Protein AF-A0A819Y8T9-F1 (afdb_monomer_lite)

Secondary structure (DSSP, 8-state):
-HHHHHHHHT-------HHHHHTT---HHHHTTSS-EE---SSSS-HHHHHHHHTT--EEEE-HHHHHHHHHHH-SSGGGSHHHHTT---SS-SS--SS-TTS--TT-SS-HHHHHHHHTTSHHHHSTT-EEESSHHHHHHHHHHS-HHHHHHHHHHHHHHHHHHHHHHHHHHHHHTT--

pLDDT: mean 94.77, std 4.44, range [74.69, 98.69]

Sequence (180 aa):
MLNDSFKRLKISIPIGHLRDVYKGHYEYFQLAQHPGIIHIPYQVSVMSLFEQYRMNIPLFFPSLDLLTEWHYTYRVVNERTWDGISGNIKNASRISGVLGPDIPDPNNEFDRDAIRYWLKFSDFYQWPHIIYFNSTDELVIKLKTTNLAQVSSNMKIYNANFKKNLFEQWRQILQRANLL

Foldseek 3Di:
DLVVLCVVVVHDDDDDDPCVVVVNDDDPVVVLPDLAEEDQALALEDPVCVSCLLSLRAYEYADLLQNLVCCLVPVSNQHQDPCSVVPNQDQADPDDDDPDPVQDGSRGSNDSVSSSSSSCPRPLNVDPLHHYDNDSNRVSVCVVPPPSVVSSVVSNVVSVVVVVVVVVVVVVVCVVVVND

Structure (mmCIF, N/CA/C/O backbone):
data_AF-A0A819Y8T9-F1
#
_entry.id   AF-A0A819Y8T9-F1
#
loop_
_atom_site.group_PDB
_atom_site.id
_atom_site.type_symbol
_atom_site.label_atom_id
_atom_site.label_alt_id
_atom_site.label_comp_id
_atom_site.label_asym_id
_atom_site.label_entity_id
_atom_site.label_seq_id
_atom_site.pdbx_PDB_ins_code
_atom_site.Cartn_x
_atom_site.Cartn_y
_atom_site.Cartn_z
_atom_site.occupancy
_atom_site.B_iso_or_equiv
_atom_site.auth_seq_id
_atom_site.auth_comp_id
_atom_site.auth_asym_id
_atom_site.auth_atom_id
_atom_site.pdbx_PDB_model_num
ATOM 1 N N . MET A 1 1 ? 4.617 18.441 2.806 1.00 82.62 1 MET A N 1
ATOM 2 C CA . MET A 1 1 ? 3.625 17.758 1.939 1.00 82.62 1 MET A CA 1
ATOM 3 C C . MET A 1 1 ? 2.323 17.426 2.669 1.00 82.62 1 MET A C 1
ATOM 5 O O . MET A 1 1 ? 1.304 18.032 2.355 1.00 82.62 1 MET A O 1
ATOM 9 N N . LEU A 1 2 ? 2.311 16.503 3.646 1.00 89.75 2 LEU A N 1
ATOM 10 C CA . LEU A 1 2 ? 1.060 16.107 4.322 1.00 89.75 2 LEU A CA 1
ATOM 11 C C . LEU A 1 2 ? 0.436 17.253 5.144 1.00 89.75 2 LEU A C 1
ATOM 13 O O . LEU A 1 2 ? -0.742 17.552 4.977 1.00 89.75 2 LEU A O 1
ATOM 17 N N . ASN A 1 3 ? 1.234 17.965 5.948 1.00 90.75 3 ASN A N 1
ATOM 18 C CA . ASN A 1 3 ? 0.765 19.134 6.711 1.00 90.75 3 ASN A CA 1
ATOM 19 C C . ASN A 1 3 ? 0.193 20.242 5.813 1.00 90.75 3 ASN A C 1
ATOM 21 O O . ASN A 1 3 ? -0.785 20.893 6.172 1.00 90.75 3 ASN A O 1
ATOM 25 N N . ASP A 1 4 ? 0.772 20.436 4.628 1.00 94.31 4 ASP A N 1
ATOM 26 C CA . ASP A 1 4 ? 0.290 21.425 3.659 1.00 94.31 4 ASP A CA 1
ATOM 27 C C . ASP A 1 4 ? -1.065 21.014 3.076 1.00 94.31 4 ASP A C 1
ATOM 29 O O . ASP A 1 4 ? -1.922 21.863 2.856 1.00 94.31 4 ASP A O 1
ATOM 33 N N . SER A 1 5 ? -1.279 19.708 2.896 1.00 95.38 5 SER A N 1
ATOM 34 C CA . SER A 1 5 ? -2.548 19.130 2.435 1.00 95.38 5 SER A CA 1
ATOM 35 C C . SER A 1 5 ? -3.651 19.334 3.477 1.00 95.38 5 SER A C 1
ATOM 37 O O . SER A 1 5 ? -4.729 19.822 3.145 1.00 95.38 5 SER A O 1
ATOM 39 N N . PHE A 1 6 ? -3.360 19.088 4.762 1.00 95.38 6 PHE A N 1
ATOM 40 C CA . PHE A 1 6 ? -4.287 19.400 5.859 1.00 95.38 6 PHE A CA 1
ATOM 41 C C . PHE A 1 6 ? -4.683 20.879 5.894 1.00 95.38 6 PHE A C 1
ATOM 43 O O . PHE A 1 6 ? -5.871 21.198 5.963 1.00 95.38 6 PHE A O 1
ATOM 50 N N . LYS A 1 7 ? -3.701 21.786 5.791 1.00 95.00 7 LYS A N 1
ATOM 51 C CA . LYS A 1 7 ? -3.946 23.237 5.756 1.00 95.00 7 LYS A CA 1
ATOM 52 C C . LYS A 1 7 ? -4.789 23.642 4.547 1.00 95.00 7 LYS A C 1
ATOM 54 O O . LYS A 1 7 ? -5.778 24.353 4.709 1.00 95.00 7 LYS A O 1
ATOM 59 N N . ARG A 1 8 ? -4.417 23.176 3.350 1.00 96.44 8 ARG A N 1
ATOM 60 C CA . ARG A 1 8 ? -5.110 23.479 2.089 1.00 96.44 8 ARG A CA 1
ATOM 61 C C . ARG A 1 8 ? -6.563 23.007 2.114 1.00 96.44 8 ARG A C 1
ATOM 63 O O . ARG A 1 8 ? -7.451 23.766 1.741 1.00 96.44 8 ARG A O 1
ATOM 70 N N . LEU A 1 9 ? -6.802 21.786 2.589 1.00 96.75 9 LEU A N 1
ATOM 71 C CA . LEU A 1 9 ? -8.131 21.172 2.632 1.00 96.75 9 LEU A CA 1
ATOM 72 C C . LEU A 1 9 ? -8.956 21.576 3.860 1.00 96.75 9 LEU A C 1
ATOM 74 O O . LEU A 1 9 ? -10.126 21.213 3.947 1.00 96.75 9 LEU A O 1
ATOM 78 N N . LYS A 1 10 ? -8.369 22.322 4.806 1.00 96.50 10 LYS A N 1
ATOM 79 C CA . LYS A 1 10 ? -9.009 22.735 6.067 1.00 96.50 10 LYS A CA 1
ATOM 80 C C . LYS A 1 10 ? -9.564 21.545 6.863 1.00 96.50 10 LYS A C 1
ATOM 82 O O . LYS A 1 10 ? -10.601 21.644 7.515 1.00 96.50 10 LYS A O 1
ATOM 87 N N . ILE A 1 11 ? -8.862 20.415 6.807 1.00 95.69 11 ILE A N 1
ATOM 88 C CA . ILE A 1 11 ? -9.178 19.203 7.567 1.00 95.69 11 ILE A CA 1
ATOM 89 C C . ILE A 1 11 ? -8.214 19.126 8.750 1.00 95.69 11 ILE A C 1
ATOM 91 O O . ILE A 1 11 ? -7.024 19.391 8.607 1.00 95.69 11 ILE A O 1
ATOM 95 N N . SER A 1 12 ? -8.727 18.752 9.920 1.00 94.06 12 SER A N 1
ATOM 96 C CA . SER A 1 12 ? -7.919 18.485 11.109 1.00 94.06 12 SER A CA 1
ATOM 97 C C . SER A 1 12 ? -8.232 17.086 11.619 1.00 94.06 12 SER A C 1
ATOM 99 O O . SER A 1 12 ? -9.386 16.773 11.924 1.00 94.06 12 SER A O 1
ATOM 101 N N . ILE A 1 13 ? -7.210 16.234 11.644 1.00 93.06 13 ILE A N 1
ATOM 102 C CA . ILE A 1 13 ? -7.261 14.860 12.146 1.00 93.06 13 ILE A CA 1
ATOM 103 C C . ILE A 1 13 ? -5.994 14.653 12.983 1.00 93.06 13 ILE A C 1
ATOM 105 O O . ILE A 1 13 ? -4.907 14.956 12.484 1.00 93.06 13 ILE A O 1
ATOM 109 N N . PRO A 1 14 ? -6.094 14.156 14.230 1.00 92.81 14 PRO A N 1
ATOM 110 C CA . PRO A 1 14 ? -4.919 13.808 15.018 1.00 92.81 14 PRO A CA 1
ATOM 111 C C . PRO A 1 14 ? -4.126 12.702 14.320 1.00 92.81 14 PRO A C 1
ATOM 113 O O . PRO A 1 14 ? -4.644 11.611 14.089 1.00 92.81 14 PRO A O 1
ATOM 116 N N . ILE A 1 15 ? -2.872 12.988 13.984 1.00 93.62 15 ILE A N 1
ATOM 117 C CA . ILE A 1 15 ? -1.930 12.021 13.422 1.00 93.62 15 ILE A CA 1
ATOM 118 C C . ILE A 1 15 ? -0.630 12.145 14.195 1.00 93.62 15 ILE A C 1
ATOM 120 O O . ILE A 1 15 ? -0.150 13.249 14.448 1.00 93.62 15 ILE A O 1
ATOM 124 N N . GLY A 1 16 ? -0.063 11.002 14.554 1.00 92.75 16 GLY A N 1
ATOM 125 C CA . GLY A 1 16 ? 1.241 10.912 15.186 1.00 92.75 16 GLY A CA 1
ATOM 126 C C . GLY A 1 16 ? 2.068 9.832 14.516 1.00 92.75 16 GLY A C 1
ATOM 127 O O . GLY A 1 16 ? 1.539 8.816 14.063 1.00 92.75 16 GLY A O 1
ATOM 128 N N . HIS A 1 17 ? 3.376 10.049 14.455 1.00 92.44 17 HIS A N 1
ATOM 129 C CA . HIS A 1 17 ? 4.296 8.987 14.093 1.00 92.44 17 HIS A CA 1
ATOM 130 C C . HIS A 1 17 ? 4.342 7.961 15.232 1.00 92.44 17 HIS A C 1
ATOM 132 O O . HIS A 1 17 ? 4.421 8.326 16.405 1.00 92.44 17 HIS A O 1
ATOM 138 N N . LEU A 1 18 ? 4.286 6.671 14.899 1.00 91.19 18 LEU A N 1
ATOM 139 C CA . LEU A 1 18 ? 4.082 5.611 15.888 1.00 91.19 18 LEU A CA 1
ATOM 140 C C . LEU A 1 18 ? 5.145 5.614 17.001 1.00 91.19 18 LEU A C 1
ATOM 142 O O . LEU A 1 18 ? 4.819 5.434 18.174 1.00 91.19 18 LEU A O 1
ATOM 146 N N . ARG A 1 19 ? 6.411 5.874 16.645 1.00 89.19 19 ARG A N 1
ATOM 147 C CA . ARG A 1 19 ? 7.516 5.947 17.618 1.00 89.19 19 ARG A CA 1
ATOM 148 C C . ARG A 1 19 ? 7.387 7.130 18.577 1.00 89.19 19 ARG A C 1
ATOM 150 O O . ARG A 1 19 ? 7.855 7.025 19.705 1.00 89.19 19 ARG A O 1
ATOM 157 N N . ASP A 1 20 ? 6.730 8.205 18.156 1.00 92.56 20 ASP A N 1
ATOM 158 C CA . ASP A 1 20 ? 6.587 9.430 18.945 1.00 92.56 20 ASP A CA 1
ATOM 159 C C . ASP A 1 20 ? 5.415 9.290 19.922 1.00 92.56 20 ASP A C 1
ATOM 161 O O . ASP A 1 20 ? 5.521 9.678 21.084 1.00 92.56 20 ASP A O 1
ATOM 165 N N . VAL A 1 21 ? 4.323 8.659 19.470 1.00 92.88 21 VAL A N 1
ATOM 166 C CA . VAL A 1 21 ? 3.138 8.363 20.294 1.00 92.88 21 VAL A CA 1
ATOM 167 C C . VAL A 1 21 ? 3.492 7.435 21.459 1.00 92.88 21 VAL A C 1
ATOM 169 O O . VAL A 1 21 ? 3.031 7.650 22.577 1.00 92.88 21 VAL A O 1
ATOM 172 N N . TYR A 1 22 ? 4.334 6.429 21.210 1.00 93.38 22 TYR A N 1
ATOM 173 C CA . TYR A 1 22 ? 4.631 5.364 22.173 1.00 93.38 22 TYR A CA 1
ATOM 174 C C . TYR A 1 22 ? 6.058 5.381 22.739 1.00 93.38 22 TYR A C 1
ATOM 176 O O . TYR A 1 22 ? 6.435 4.490 23.494 1.00 93.38 22 TYR A O 1
ATOM 184 N N . LYS A 1 23 ? 6.875 6.385 22.393 1.00 89.19 23 LYS A N 1
ATOM 185 C CA . LYS A 1 23 ? 8.261 6.553 22.880 1.00 89.19 23 LYS A CA 1
ATOM 186 C C 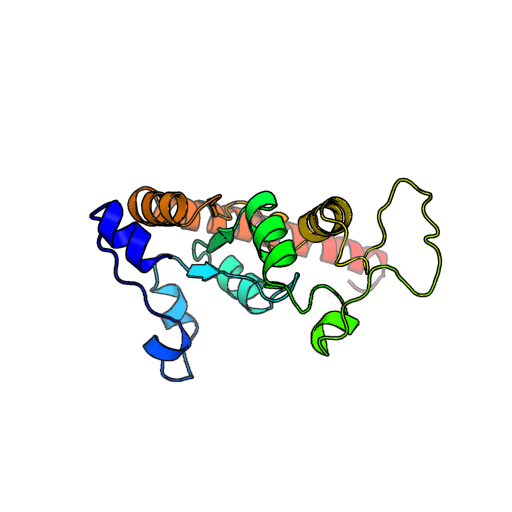. LYS A 1 23 ? 9.122 5.279 22.784 1.00 89.19 23 LYS A C 1
ATOM 188 O O . LYS A 1 23 ? 9.947 5.012 23.651 1.00 89.19 23 LYS A O 1
ATOM 193 N N . GLY A 1 24 ? 8.928 4.499 21.720 1.00 81.50 24 GLY A N 1
ATOM 194 C CA . GLY A 1 24 ? 9.731 3.314 21.396 1.00 81.50 24 GLY A CA 1
ATOM 195 C C . GLY A 1 24 ? 9.067 1.956 21.644 1.00 81.50 24 GLY A C 1
ATOM 196 O O . GLY A 1 24 ? 9.415 1.015 20.936 1.00 81.50 24 GLY A O 1
ATOM 197 N N . HIS A 1 25 ? 8.086 1.843 22.548 1.00 86.00 25 HIS A N 1
ATOM 198 C CA . HIS A 1 25 ? 7.447 0.557 22.866 1.00 86.00 25 HIS A CA 1
ATOM 199 C C . HIS A 1 25 ? 5.931 0.679 22.993 1.00 86.00 25 HIS A C 1
ATOM 201 O O . HIS A 1 25 ? 5.430 1.574 23.666 1.00 86.00 25 HIS A O 1
ATOM 207 N N . TYR A 1 26 ? 5.208 -0.250 22.372 1.00 91.25 26 TYR A N 1
ATOM 208 C CA . TYR A 1 26 ? 3.756 -0.355 22.455 1.00 91.25 26 TYR A CA 1
ATOM 209 C C . TYR A 1 26 ? 3.332 -1.816 22.579 1.00 91.25 26 TYR A C 1
ATOM 211 O O . TYR A 1 26 ? 4.026 -2.722 22.121 1.00 91.25 26 TYR A O 1
ATOM 219 N N . GLU A 1 27 ? 2.143 -2.016 23.126 1.00 92.69 27 GLU A N 1
ATOM 220 C CA . GLU A 1 27 ? 1.429 -3.286 23.133 1.00 92.69 27 GLU A CA 1
ATOM 221 C C . GLU A 1 27 ? 0.446 -3.361 21.957 1.00 92.69 27 GLU A C 1
ATOM 223 O O . GLU A 1 27 ? -0.112 -2.349 21.520 1.00 92.69 27 GLU A O 1
ATOM 228 N N . TYR A 1 28 ? 0.153 -4.568 21.469 1.00 92.81 28 TYR A N 1
ATOM 229 C CA . TYR A 1 28 ? -0.765 -4.752 20.335 1.00 92.81 28 TYR A CA 1
ATOM 230 C C . TYR A 1 28 ? -2.170 -4.191 20.588 1.00 92.81 28 TYR A C 1
ATOM 232 O O . TYR A 1 28 ? -2.790 -3.644 19.676 1.00 92.81 28 TYR A O 1
ATOM 240 N N . PHE A 1 29 ? -2.673 -4.263 21.826 1.00 93.50 29 PHE A N 1
ATOM 241 C CA . PHE A 1 29 ? -3.983 -3.692 22.151 1.00 93.50 29 PHE A CA 1
ATOM 242 C C . PHE A 1 29 ? -3.997 -2.165 21.992 1.00 93.50 29 PHE A C 1
ATOM 244 O O . PHE A 1 29 ? -5.035 -1.606 21.651 1.00 93.50 29 PHE A O 1
ATOM 251 N N . GLN A 1 30 ? -2.861 -1.492 22.209 1.00 94.06 30 GLN A N 1
ATOM 252 C CA . GLN A 1 30 ? -2.747 -0.046 22.029 1.00 94.06 30 GLN A CA 1
ATOM 253 C C . GLN A 1 30 ? -2.776 0.311 20.543 1.00 94.06 30 GLN A C 1
ATOM 255 O O . GLN A 1 30 ? -3.449 1.266 20.165 1.00 94.06 30 GLN A O 1
ATOM 260 N N . LEU A 1 31 ? -2.121 -0.485 19.686 1.00 93.38 31 LEU A N 1
ATOM 261 C CA . LEU A 1 31 ? -2.250 -0.326 18.234 1.00 93.38 31 LEU A CA 1
ATOM 262 C C . LEU A 1 31 ? -3.696 -0.495 17.771 1.00 93.38 31 LEU A C 1
ATOM 264 O O . LEU A 1 31 ? -4.184 0.311 16.984 1.00 93.38 31 LEU A O 1
ATOM 268 N N . ALA A 1 32 ? -4.387 -1.515 18.282 1.00 93.81 32 ALA A N 1
ATOM 269 C CA . ALA A 1 32 ? -5.765 -1.823 17.908 1.00 93.81 32 ALA A CA 1
ATOM 270 C C . ALA A 1 32 ? -6.786 -0.748 18.336 1.00 93.81 32 ALA A C 1
ATOM 272 O O . ALA A 1 32 ? -7.925 -0.776 17.873 1.00 93.81 32 ALA A O 1
ATOM 273 N N . GLN A 1 33 ? -6.400 0.202 19.197 1.00 93.81 33 GLN A N 1
ATOM 274 C CA . GLN A 1 33 ? -7.231 1.357 19.557 1.00 93.81 33 GLN A CA 1
ATOM 275 C C . GLN A 1 33 ? -7.204 2.471 18.500 1.00 93.81 33 GLN A C 1
ATOM 277 O O . GLN A 1 33 ? -8.064 3.353 18.533 1.00 93.81 33 GLN A O 1
ATOM 282 N N . HIS A 1 34 ? -6.250 2.452 17.562 1.00 95.38 34 HIS A N 1
ATOM 283 C CA . HIS A 1 34 ? -6.195 3.442 16.487 1.00 95.38 34 HIS A CA 1
ATOM 284 C C . HIS A 1 34 ? -7.148 3.080 15.344 1.00 95.38 34 HIS A C 1
ATOM 286 O O . HIS A 1 34 ? -7.210 1.923 14.930 1.00 95.38 34 HIS A O 1
ATOM 292 N N . PRO A 1 35 ? -7.859 4.067 14.767 1.00 95.94 35 PRO A N 1
ATOM 293 C CA . PRO A 1 35 ? -8.842 3.817 13.713 1.00 95.94 35 PRO A CA 1
ATOM 294 C C . PRO A 1 35 ? -8.211 3.417 12.371 1.00 95.94 35 PRO A C 1
ATOM 296 O O . PRO A 1 35 ? -8.907 2.899 11.501 1.00 95.94 35 PRO A O 1
ATOM 299 N N . GLY A 1 36 ? -6.915 3.667 12.182 1.00 97.12 36 GLY A N 1
ATOM 300 C CA . GLY A 1 36 ? -6.174 3.260 10.997 1.00 97.12 36 GLY A CA 1
ATOM 301 C C . GLY A 1 36 ? -4.703 3.656 11.065 1.00 97.12 36 GLY A C 1
ATOM 302 O O . GLY A 1 36 ? -4.304 4.454 11.913 1.00 97.12 36 GLY A O 1
ATOM 303 N N . ILE A 1 37 ? -3.897 3.095 10.163 1.00 97.31 37 ILE A N 1
ATOM 304 C CA . ILE A 1 37 ? -2.451 3.339 10.069 1.00 97.31 37 ILE A CA 1
ATOM 305 C C . ILE A 1 37 ? -2.096 3.750 8.642 1.00 97.31 37 ILE A C 1
ATOM 307 O O . ILE A 1 37 ? -2.567 3.153 7.675 1.00 97.31 37 ILE A O 1
ATOM 311 N N . ILE A 1 38 ? -1.236 4.758 8.516 1.00 97.44 38 ILE A N 1
ATOM 312 C CA . ILE A 1 38 ? -0.670 5.192 7.239 1.00 97.44 38 ILE A CA 1
ATOM 313 C C . ILE A 1 38 ? 0.714 4.574 7.093 1.00 97.44 38 ILE A C 1
ATOM 315 O O . ILE A 1 38 ? 1.580 4.783 7.941 1.00 97.44 38 ILE A O 1
ATOM 319 N N . HIS A 1 39 ? 0.922 3.845 6.004 1.00 96.44 39 HIS A N 1
ATOM 320 C CA . HIS A 1 39 ? 2.206 3.262 5.647 1.00 96.44 39 HIS A CA 1
ATOM 321 C C . HIS A 1 39 ? 2.848 4.017 4.493 1.00 96.44 39 HIS A C 1
ATOM 323 O O . HIS A 1 39 ? 2.221 4.279 3.466 1.00 96.44 39 HIS A O 1
ATOM 329 N N . ILE A 1 40 ? 4.138 4.298 4.655 1.00 95.44 40 ILE A N 1
ATOM 330 C CA . ILE A 1 40 ? 5.051 4.656 3.573 1.00 95.44 40 ILE A CA 1
ATOM 331 C C . ILE A 1 40 ? 6.125 3.561 3.583 1.00 95.44 40 ILE A C 1
ATOM 333 O O . ILE A 1 40 ? 6.987 3.577 4.463 1.00 95.44 40 ILE A O 1
ATOM 337 N N . PRO A 1 41 ? 6.013 2.542 2.715 1.00 95.25 41 PRO A N 1
ATOM 338 C CA . PRO A 1 41 ? 6.847 1.352 2.815 1.00 95.25 41 PRO A CA 1
ATOM 339 C C . PRO A 1 41 ? 8.287 1.646 2.386 1.00 95.25 41 PRO A C 1
ATOM 341 O O . PRO A 1 41 ? 8.513 2.320 1.384 1.00 95.25 41 PRO A O 1
ATOM 344 N N . TYR A 1 42 ? 9.247 1.088 3.126 1.00 94.62 42 TYR A N 1
ATOM 345 C CA . TYR A 1 42 ? 10.673 1.103 2.776 1.00 94.62 42 TYR A CA 1
ATOM 346 C C . TYR A 1 42 ? 11.149 -0.219 2.139 1.00 94.62 42 TYR A C 1
ATOM 348 O O . TYR A 1 42 ? 12.197 -0.269 1.499 1.00 94.62 42 TYR A O 1
ATOM 356 N N . GLN A 1 43 ? 10.335 -1.275 2.249 1.00 95.06 43 GLN A N 1
ATOM 357 C CA . GLN A 1 43 ? 10.544 -2.592 1.644 1.00 95.06 43 GLN A CA 1
ATOM 358 C C . GLN A 1 43 ? 9.229 -3.155 1.078 1.00 95.06 43 GLN A C 1
ATOM 360 O O . GLN A 1 43 ? 8.145 -2.688 1.432 1.00 95.06 43 GLN A O 1
ATOM 365 N N . VAL A 1 44 ? 9.318 -4.175 0.219 1.00 94.94 44 VAL A N 1
ATOM 366 C CA . VAL A 1 44 ? 8.159 -4.790 -0.469 1.00 94.94 44 VAL A CA 1
ATOM 367 C C . VAL A 1 44 ? 7.318 -5.724 0.416 1.00 94.94 44 VAL A C 1
ATOM 369 O O . VAL A 1 44 ? 6.177 -6.028 0.073 1.00 94.94 44 VAL A O 1
ATOM 372 N N . SER A 1 45 ? 7.859 -6.147 1.563 1.00 92.00 45 SER A N 1
ATOM 373 C CA . SER A 1 45 ? 7.215 -7.052 2.524 1.00 92.00 45 SER A CA 1
ATOM 374 C C . SER A 1 45 ? 7.561 -6.630 3.951 1.00 92.00 45 SER A C 1
ATOM 376 O O . SER A 1 45 ? 8.623 -6.961 4.463 1.00 92.00 45 SER A O 1
ATOM 378 N N . VAL A 1 46 ? 6.682 -5.888 4.623 1.00 87.88 46 VAL A N 1
ATOM 379 C CA . VAL A 1 46 ? 6.949 -5.389 5.984 1.00 87.88 46 VAL A CA 1
ATOM 380 C C . VAL A 1 46 ? 6.267 -6.293 7.006 1.00 87.88 46 VAL A C 1
ATOM 382 O O . VAL A 1 46 ? 5.054 -6.451 6.952 1.00 87.88 46 VAL A O 1
ATOM 385 N N . MET A 1 47 ? 6.985 -6.828 8.000 1.00 88.88 47 MET A N 1
ATOM 386 C CA . MET A 1 47 ? 6.358 -7.728 8.987 1.00 88.88 47 MET A CA 1
ATOM 387 C C . MET A 1 47 ? 5.168 -7.106 9.735 1.00 88.88 47 MET A C 1
ATOM 389 O O . MET A 1 47 ? 4.140 -7.756 9.927 1.00 88.88 47 MET A O 1
ATOM 393 N N . SER A 1 48 ? 5.266 -5.824 10.085 1.00 91.62 48 SER A N 1
ATOM 394 C CA . SER A 1 48 ? 4.199 -5.113 10.796 1.00 91.62 48 SER A CA 1
ATOM 395 C C . SER A 1 48 ? 2.894 -5.022 9.996 1.00 91.62 48 SER A C 1
ATOM 397 O O . SER A 1 48 ? 1.819 -4.979 10.593 1.00 91.62 48 SER A O 1
ATOM 399 N N . LEU A 1 49 ? 2.953 -5.055 8.657 1.00 94.62 49 LEU A N 1
ATOM 400 C CA . LEU A 1 49 ? 1.765 -5.101 7.801 1.00 94.62 49 LEU A CA 1
ATOM 401 C C . LEU A 1 49 ? 0.943 -6.366 8.081 1.00 94.62 49 LEU A C 1
ATOM 403 O O . LEU A 1 49 ? -0.272 -6.269 8.244 1.00 94.62 49 LEU A O 1
ATOM 407 N N . PHE A 1 50 ? 1.583 -7.535 8.189 1.00 94.31 50 PHE A N 1
ATOM 408 C CA . PHE A 1 50 ? 0.893 -8.799 8.469 1.00 94.31 50 PHE A CA 1
ATOM 409 C C . PHE A 1 50 ? 0.148 -8.730 9.802 1.00 94.31 50 PHE A C 1
ATOM 411 O O . PHE A 1 50 ? -1.037 -9.052 9.873 1.00 94.31 50 PHE A O 1
ATOM 418 N N . GLU A 1 51 ? 0.823 -8.269 10.851 1.00 94.81 51 GLU A N 1
ATOM 419 C CA . GLU A 1 51 ? 0.254 -8.171 12.196 1.00 94.81 51 GLU A CA 1
ATOM 420 C C . GLU A 1 51 ? -0.929 -7.199 12.221 1.00 94.81 51 GLU A C 1
ATOM 422 O O . GLU A 1 51 ? -2.032 -7.559 12.637 1.00 94.81 51 GLU A O 1
ATOM 427 N N . GLN A 1 52 ? -0.737 -5.986 11.703 1.00 96.50 52 GLN A N 1
ATOM 428 C CA . GLN A 1 52 ? -1.759 -4.938 11.701 1.00 96.50 52 GLN A CA 1
ATOM 429 C C . GLN A 1 52 ? -2.972 -5.310 10.846 1.00 96.50 52 GLN A C 1
ATOM 431 O O . GLN A 1 52 ? -4.115 -5.076 11.250 1.00 96.50 52 GLN A O 1
ATOM 436 N N . TYR A 1 53 ? -2.743 -5.969 9.710 1.00 97.31 53 TYR A N 1
ATOM 437 C CA . TYR A 1 53 ? -3.813 -6.477 8.863 1.00 97.31 53 TYR A CA 1
ATOM 438 C C . TYR A 1 53 ? -4.642 -7.553 9.574 1.00 97.31 53 TYR A C 1
ATOM 440 O O . TYR A 1 53 ? -5.874 -7.531 9.516 1.00 97.31 53 TYR A O 1
ATOM 448 N N . ARG A 1 54 ? -3.995 -8.486 10.288 1.00 96.38 54 ARG A N 1
ATOM 449 C CA . ARG A 1 54 ? -4.695 -9.532 11.058 1.00 96.38 54 ARG A CA 1
ATOM 450 C C . ARG A 1 54 ? -5.375 -8.999 12.317 1.00 96.38 54 ARG A C 1
ATOM 452 O O . ARG A 1 54 ? -6.368 -9.583 12.750 1.00 96.38 54 ARG A O 1
ATOM 459 N N . MET A 1 55 ? -4.922 -7.862 12.843 1.00 97.19 55 MET A N 1
ATOM 460 C CA . MET A 1 55 ? -5.640 -7.093 13.866 1.00 97.19 55 MET A CA 1
ATOM 461 C C . MET A 1 55 ? -6.876 -6.355 13.317 1.00 97.19 55 MET A C 1
ATOM 463 O O . MET A 1 55 ? -7.654 -5.818 14.100 1.00 97.19 55 MET A O 1
ATOM 467 N N . ASN A 1 56 ? -7.122 -6.390 12.000 1.00 98.00 56 ASN A N 1
ATOM 468 C CA . ASN A 1 56 ? -8.227 -5.700 11.320 1.00 98.00 56 ASN A CA 1
ATOM 469 C C . ASN A 1 56 ? -8.142 -4.171 11.425 1.00 98.00 56 ASN A C 1
ATOM 471 O O . ASN A 1 56 ? -9.173 -3.495 11.426 1.00 98.00 56 ASN A O 1
ATOM 475 N N . ILE A 1 57 ? -6.929 -3.627 11.532 1.00 98.25 57 ILE A N 1
ATOM 476 C CA . ILE A 1 57 ? -6.704 -2.182 11.542 1.00 98.25 57 ILE A CA 1
ATOM 477 C C . ILE A 1 57 ? -6.722 -1.703 10.086 1.00 98.25 57 ILE A C 1
ATOM 479 O O . ILE A 1 57 ? -5.928 -2.210 9.297 1.00 98.25 57 ILE A O 1
ATOM 483 N N . PRO A 1 58 ? -7.582 -0.748 9.696 1.00 98.44 58 PRO A N 1
ATOM 484 C CA . PRO A 1 58 ? -7.563 -0.173 8.355 1.00 98.44 58 PRO A CA 1
ATOM 485 C C . PRO A 1 58 ? -6.193 0.415 7.997 1.00 98.44 58 PRO A C 1
ATOM 487 O O . PRO A 1 58 ? -5.632 1.212 8.751 1.00 98.44 58 PRO A O 1
ATOM 490 N N . LEU A 1 59 ? -5.661 0.039 6.833 1.00 98.19 59 LEU A N 1
ATOM 491 C CA . LEU A 1 59 ? -4.321 0.433 6.399 1.00 98.19 59 LEU A CA 1
ATOM 492 C C . LEU A 1 59 ? -4.386 1.288 5.138 1.00 98.19 59 LEU A C 1
ATOM 494 O O . LEU A 1 59 ? -5.053 0.925 4.167 1.00 98.19 59 LEU A O 1
ATOM 498 N N . PHE A 1 60 ? -3.649 2.394 5.154 1.00 98.50 60 PHE A N 1
ATOM 499 C CA . PHE A 1 60 ? -3.490 3.294 4.023 1.00 98.50 60 PHE A CA 1
ATOM 500 C C . PHE A 1 60 ? -2.106 3.127 3.413 1.00 98.50 60 PHE A C 1
ATOM 502 O O . PHE A 1 60 ? -1.109 3.265 4.118 1.00 98.50 60 PHE A O 1
ATOM 509 N N . PHE A 1 61 ? -2.046 2.896 2.106 1.00 98.19 61 PHE A N 1
ATOM 510 C CA . PHE A 1 61 ? -0.801 2.794 1.344 1.00 98.19 61 PHE A CA 1
ATOM 511 C C . PHE A 1 61 ? -0.847 3.709 0.115 1.00 98.19 61 PHE A C 1
ATOM 513 O O . PHE A 1 61 ? -1.929 3.964 -0.420 1.00 98.19 61 PHE A O 1
ATOM 520 N N . PRO A 1 62 ? 0.298 4.205 -0.376 1.00 98.38 62 PRO A N 1
ATOM 521 C CA . PRO A 1 62 ? 0.335 4.840 -1.686 1.00 98.38 62 PRO A CA 1
ATOM 522 C C . PRO A 1 62 ? -0.113 3.844 -2.764 1.00 98.38 62 PRO A C 1
ATOM 524 O O . PRO A 1 62 ? 0.166 2.642 -2.684 1.00 98.38 62 PRO A O 1
ATOM 527 N N . SER A 1 63 ? -0.815 4.333 -3.784 1.00 98.56 63 SER A N 1
ATOM 528 C CA . SER A 1 63 ? -1.118 3.532 -4.970 1.00 98.56 63 SER A CA 1
ATOM 529 C C . SER A 1 63 ? 0.169 3.058 -5.646 1.00 98.56 63 SER A C 1
ATOM 531 O O . SER A 1 63 ? 1.236 3.634 -5.427 1.00 98.56 63 SER A O 1
ATOM 533 N N . LEU A 1 64 ? 0.071 2.008 -6.467 1.00 98.50 64 LEU A N 1
ATOM 534 C CA . LEU A 1 64 ? 1.220 1.483 -7.208 1.00 98.50 64 LEU A CA 1
ATOM 535 C C . LEU A 1 64 ? 1.918 2.588 -8.005 1.00 98.50 64 LEU A C 1
ATOM 537 O O . LEU A 1 64 ? 3.133 2.720 -7.928 1.00 98.50 64 LEU A O 1
ATOM 541 N N . ASP A 1 65 ? 1.144 3.418 -8.701 1.00 98.50 65 ASP A N 1
ATOM 542 C CA . ASP A 1 65 ? 1.691 4.500 -9.516 1.00 98.50 65 ASP A CA 1
ATOM 5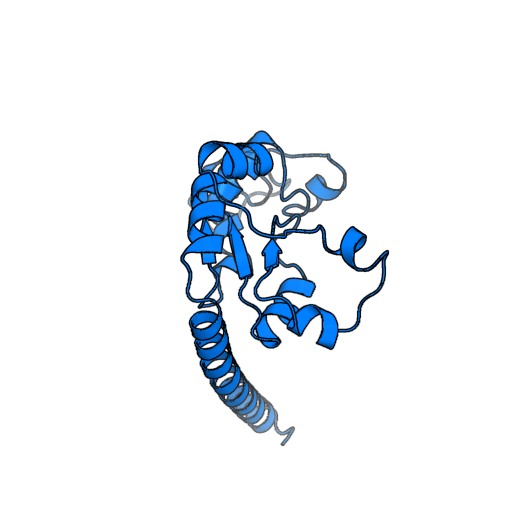43 C C . ASP A 1 65 ? 2.381 5.558 -8.643 1.00 98.50 65 ASP A C 1
ATOM 545 O O . ASP A 1 65 ? 3.518 5.933 -8.919 1.00 98.50 65 ASP A O 1
ATOM 549 N N . LEU A 1 66 ? 1.758 5.982 -7.535 1.00 98.38 66 LEU A N 1
ATOM 550 C CA . LEU A 1 66 ? 2.370 6.957 -6.629 1.00 98.38 66 LEU A CA 1
ATOM 551 C C . LEU A 1 66 ? 3.660 6.422 -5.994 1.00 98.38 66 LEU A C 1
ATOM 553 O O . LEU A 1 66 ? 4.649 7.151 -5.901 1.00 98.38 66 LEU A O 1
ATOM 557 N N . LEU A 1 67 ? 3.662 5.162 -5.551 1.00 98.31 67 LEU A N 1
ATOM 558 C CA . LEU A 1 67 ? 4.840 4.553 -4.939 1.00 98.31 67 LEU A CA 1
ATOM 559 C C . LEU A 1 67 ? 5.962 4.353 -5.960 1.00 98.31 67 LEU A C 1
ATOM 561 O O . LEU A 1 67 ? 7.122 4.585 -5.621 1.00 98.31 67 LEU A O 1
ATOM 565 N N . THR A 1 68 ? 5.627 3.984 -7.199 1.00 98.44 68 THR A N 1
ATOM 566 C CA . THR A 1 68 ? 6.578 3.941 -8.315 1.00 98.44 68 THR A CA 1
ATOM 567 C C . THR A 1 68 ? 7.229 5.301 -8.520 1.00 98.44 68 THR A C 1
ATOM 569 O O . THR A 1 68 ? 8.456 5.367 -8.560 1.00 98.44 68 THR A O 1
ATOM 572 N N . GLU A 1 69 ? 6.453 6.388 -8.586 1.00 98.25 69 GLU A N 1
ATOM 573 C CA . GLU A 1 69 ? 7.012 7.736 -8.749 1.00 98.25 69 GLU A CA 1
ATOM 574 C C . GLU A 1 69 ? 7.910 8.123 -7.576 1.00 98.25 69 GLU A C 1
ATOM 576 O O . GLU A 1 69 ? 9.049 8.552 -7.765 1.00 98.25 69 GLU A O 1
ATOM 581 N N . TRP A 1 70 ? 7.441 7.921 -6.345 1.00 97.81 70 TRP A N 1
ATOM 582 C CA . TRP A 1 70 ? 8.235 8.230 -5.161 1.00 97.81 70 TRP A CA 1
ATOM 583 C C . TRP A 1 70 ? 9.516 7.409 -5.083 1.00 97.81 70 TRP A C 1
ATOM 585 O O . TRP A 1 70 ? 10.555 7.936 -4.688 1.00 97.81 70 TRP A O 1
ATOM 595 N N . HIS A 1 71 ? 9.481 6.135 -5.460 1.00 97.50 71 HIS A N 1
ATOM 596 C CA . HIS A 1 71 ? 10.673 5.302 -5.466 1.00 97.50 71 HIS A CA 1
ATOM 597 C C . HIS A 1 71 ? 11.624 5.675 -6.605 1.00 97.50 71 HIS A C 1
ATOM 599 O O . HIS A 1 71 ? 12.828 5.763 -6.378 1.00 97.50 71 HIS A O 1
ATOM 605 N N . TYR A 1 72 ? 11.107 5.970 -7.797 1.00 97.31 72 TYR A N 1
ATOM 606 C CA . TYR A 1 72 ? 11.912 6.434 -8.923 1.00 97.31 72 TYR A CA 1
ATOM 607 C C . TYR A 1 72 ? 12.642 7.749 -8.602 1.00 97.31 72 TYR A C 1
ATOM 609 O O . TYR A 1 72 ? 13.825 7.891 -8.905 1.00 97.31 72 TYR A O 1
ATOM 617 N N . THR A 1 73 ? 11.968 8.696 -7.941 1.00 96.44 73 THR A N 1
ATOM 618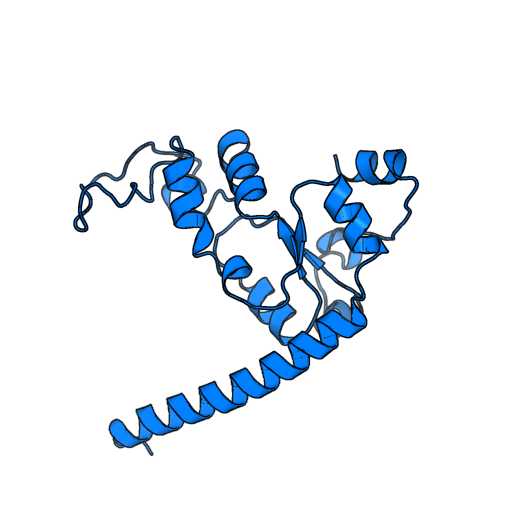 C CA . THR A 1 73 ? 12.539 10.014 -7.619 1.00 96.44 73 THR A CA 1
ATOM 619 C C . THR A 1 73 ? 13.369 10.024 -6.335 1.00 96.44 73 THR A C 1
ATOM 621 O O . THR A 1 73 ? 14.437 10.630 -6.302 1.00 96.44 73 THR A O 1
ATOM 624 N N . TYR A 1 74 ? 12.885 9.384 -5.269 1.00 95.62 74 TYR A N 1
ATOM 625 C CA . TYR A 1 74 ? 13.431 9.536 -3.913 1.00 95.62 74 TYR A CA 1
ATOM 626 C C . TYR A 1 74 ? 13.922 8.231 -3.288 1.00 95.62 74 TYR A C 1
ATOM 628 O O . TYR A 1 74 ? 14.385 8.248 -2.151 1.00 95.62 74 TYR A O 1
ATOM 636 N N . ARG A 1 75 ? 13.816 7.099 -3.995 1.00 94.81 75 ARG A N 1
ATOM 637 C CA . ARG A 1 75 ? 14.244 5.777 -3.504 1.00 94.81 75 ARG A CA 1
ATOM 638 C C . ARG A 1 75 ? 13.559 5.363 -2.200 1.00 94.81 75 ARG A C 1
ATOM 640 O O . ARG A 1 75 ? 14.169 4.709 -1.368 1.00 94.81 75 ARG A O 1
ATOM 647 N N . VAL A 1 76 ? 12.273 5.698 -2.039 1.00 95.31 76 VAL A N 1
ATOM 648 C CA . VAL A 1 76 ? 11.541 5.458 -0.777 1.00 95.31 76 VAL A CA 1
ATOM 649 C C . VAL A 1 76 ? 11.485 3.982 -0.367 1.00 95.31 76 VAL A C 1
ATOM 651 O O . VAL A 1 76 ? 11.622 3.697 0.812 1.00 95.31 76 VAL A O 1
ATOM 654 N N . VAL A 1 77 ? 11.347 3.054 -1.325 1.00 96.25 77 VAL A N 1
ATOM 655 C CA . VAL A 1 77 ? 11.431 1.594 -1.105 1.00 96.25 77 VAL A CA 1
ATOM 656 C C . VAL A 1 77 ? 12.869 1.084 -1.296 1.00 96.25 77 VAL A C 1
ATOM 658 O O . VAL A 1 77 ? 13.144 0.285 -2.188 1.00 96.25 77 VAL A O 1
ATOM 661 N N . ASN A 1 78 ? 13.829 1.616 -0.543 1.00 94.19 78 ASN A N 1
ATOM 662 C CA . ASN A 1 78 ? 15.261 1.361 -0.756 1.00 94.19 78 ASN A CA 1
ATOM 663 C C . ASN A 1 78 ? 15.677 -0.111 -0.580 1.00 94.19 78 ASN A C 1
ATOM 665 O O . ASN A 1 78 ? 16.695 -0.515 -1.132 1.00 94.19 78 ASN A O 1
ATOM 669 N N . GLU A 1 79 ? 14.893 -0.922 0.129 1.00 94.94 79 GLU A N 1
ATOM 670 C CA . GLU A 1 79 ? 15.152 -2.360 0.294 1.00 94.94 79 GLU A CA 1
ATOM 671 C C . GLU A 1 79 ? 14.408 -3.226 -0.740 1.00 94.94 79 GLU A C 1
ATOM 673 O O . GLU A 1 79 ? 14.261 -4.434 -0.569 1.00 94.94 79 GLU A O 1
ATOM 678 N N . ARG A 1 80 ? 13.916 -2.628 -1.834 1.00 94.44 80 ARG A N 1
ATOM 679 C CA . ARG A 1 80 ? 13.355 -3.378 -2.970 1.00 94.44 80 ARG A CA 1
ATOM 680 C C . ARG A 1 80 ? 14.402 -4.283 -3.627 1.00 94.44 80 ARG A C 1
ATOM 682 O O . ARG A 1 80 ? 14.065 -5.364 -4.101 1.00 94.44 80 ARG A O 1
ATOM 689 N N . THR A 1 81 ? 15.655 -3.834 -3.663 1.00 94.19 81 THR A N 1
ATOM 690 C CA . THR A 1 81 ? 16.802 -4.567 -4.206 1.00 94.19 81 THR A CA 1
ATOM 691 C C . THR A 1 81 ? 17.885 -4.700 -3.142 1.00 94.19 81 THR A C 1
ATOM 693 O O . THR A 1 81 ? 18.020 -3.853 -2.259 1.00 94.19 81 THR A O 1
ATOM 696 N N . TRP A 1 82 ? 18.692 -5.760 -3.235 1.00 91.69 82 TRP A N 1
ATOM 697 C CA . TRP A 1 82 ? 19.791 -5.992 -2.292 1.00 91.69 82 TRP A CA 1
ATOM 698 C C . TRP A 1 82 ? 20.807 -4.843 -2.297 1.00 91.69 82 TRP A C 1
ATOM 700 O O . TRP A 1 82 ? 21.209 -4.346 -1.247 1.00 91.69 82 TRP A O 1
ATOM 710 N N . ASP A 1 83 ? 21.188 -4.378 -3.488 1.00 92.38 83 ASP A N 1
ATOM 711 C CA . ASP A 1 83 ? 22.148 -3.286 -3.633 1.00 92.38 83 ASP A CA 1
ATOM 712 C C . ASP A 1 83 ? 21.602 -1.953 -3.078 1.00 92.38 83 ASP A C 1
ATOM 714 O O . ASP A 1 83 ? 22.375 -1.147 -2.544 1.00 92.38 83 ASP A O 1
ATOM 718 N N . GLY A 1 84 ? 20.279 -1.746 -3.128 1.00 91.88 84 GLY A N 1
ATOM 719 C CA . GLY A 1 84 ? 19.598 -0.565 -2.595 1.00 91.88 84 GLY A CA 1
ATOM 720 C C . GLY A 1 84 ? 19.770 -0.369 -1.084 1.00 91.88 84 GLY A C 1
ATOM 721 O O . GLY A 1 84 ? 19.910 0.771 -0.637 1.00 91.88 84 GLY A O 1
ATOM 722 N N . ILE A 1 85 ? 19.899 -1.455 -0.309 1.00 91.06 85 ILE A N 1
ATOM 723 C CA . ILE A 1 85 ? 20.166 -1.415 1.144 1.00 91.06 85 ILE A CA 1
ATOM 724 C C . ILE A 1 85 ? 21.472 -0.662 1.438 1.00 91.06 85 ILE A C 1
ATOM 726 O O . ILE A 1 85 ? 21.563 0.121 2.380 1.00 91.06 85 ILE A O 1
ATOM 730 N N . SER A 1 86 ? 22.485 -0.878 0.596 1.00 90.50 86 SER A N 1
ATOM 731 C CA . SER A 1 86 ? 23.806 -0.247 0.715 1.00 90.50 86 SER A CA 1
ATOM 732 C C . SER A 1 86 ? 23.920 1.102 -0.008 1.00 90.50 86 SER A C 1
ATOM 734 O O . SER A 1 86 ? 24.995 1.696 -0.028 1.00 90.50 86 SER A O 1
ATOM 736 N N . GLY A 1 87 ? 22.839 1.576 -0.640 1.00 88.06 87 GLY A N 1
ATOM 737 C CA . GLY A 1 87 ? 22.836 2.773 -1.486 1.00 88.06 87 GLY A CA 1
ATOM 738 C C . GLY A 1 87 ? 23.483 2.588 -2.866 1.00 88.06 87 GLY A C 1
ATOM 739 O O . GLY A 1 87 ? 23.555 3.541 -3.641 1.00 88.06 87 GLY A O 1
ATOM 740 N N . ASN A 1 88 ? 23.920 1.375 -3.219 1.00 89.06 88 ASN A N 1
ATOM 741 C CA . ASN A 1 88 ? 24.631 1.073 -4.465 1.00 89.06 88 ASN A CA 1
ATOM 742 C C . ASN A 1 88 ? 23.683 0.779 -5.640 1.00 89.06 88 ASN A C 1
ATOM 744 O O . ASN A 1 88 ? 23.818 -0.252 -6.296 1.00 89.06 88 ASN A O 1
ATOM 748 N N . ILE A 1 89 ? 22.739 1.677 -5.927 1.00 90.56 89 ILE A N 1
ATOM 749 C CA . ILE A 1 89 ? 21.706 1.474 -6.957 1.00 90.56 89 ILE A CA 1
ATOM 750 C C . ILE A 1 89 ? 22.285 1.045 -8.319 1.00 90.56 89 ILE A C 1
ATOM 752 O O . ILE A 1 89 ? 23.311 1.559 -8.776 1.00 90.56 89 ILE A O 1
ATOM 756 N N . LYS A 1 90 ? 21.617 0.091 -8.976 1.00 93.81 90 LYS A N 1
ATOM 757 C CA . LYS A 1 90 ? 22.026 -0.485 -10.265 1.00 93.81 90 LYS A CA 1
ATOM 758 C C . LYS A 1 90 ? 20.967 -0.246 -11.333 1.00 93.81 90 LYS A C 1
ATOM 760 O O . LYS A 1 90 ? 19.805 -0.001 -11.033 1.00 93.81 90 LYS A O 1
ATOM 765 N N . ASN A 1 91 ? 21.387 -0.295 -12.591 1.00 94.62 91 ASN A N 1
ATOM 766 C CA . ASN A 1 91 ? 20.509 -0.243 -13.760 1.00 94.62 91 ASN A CA 1
ATOM 767 C C . ASN A 1 91 ? 20.292 -1.622 -14.404 1.00 9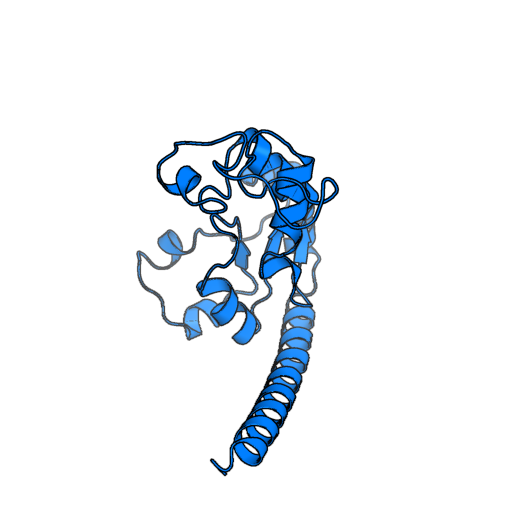4.62 91 ASN A C 1
ATOM 769 O O . ASN A 1 91 ? 19.555 -1.718 -15.376 1.00 94.62 91 ASN A O 1
ATOM 773 N N . ALA A 1 92 ? 20.931 -2.671 -13.885 1.00 93.56 92 ALA A N 1
ATOM 774 C CA . ALA A 1 92 ? 20.771 -4.042 -14.346 1.00 93.56 92 ALA A CA 1
ATOM 775 C C . ALA A 1 92 ? 21.334 -5.037 -13.322 1.00 93.56 92 ALA A C 1
ATOM 777 O O . ALA A 1 92 ? 22.221 -4.722 -12.521 1.00 93.56 92 ALA A O 1
ATOM 778 N N . SER A 1 93 ? 20.846 -6.266 -13.405 1.00 92.12 93 SER A N 1
ATOM 779 C CA . SER A 1 93 ? 21.412 -7.463 -12.806 1.00 92.12 93 SER A CA 1
ATOM 780 C C . SER A 1 93 ? 22.748 -7.819 -13.458 1.00 92.12 93 SER A C 1
ATOM 782 O O . SER A 1 93 ? 23.013 -7.519 -14.619 1.00 92.12 93 SER A O 1
ATOM 784 N N . ARG A 1 94 ? 23.600 -8.540 -12.720 1.00 91.69 94 ARG A N 1
ATOM 785 C CA . ARG A 1 94 ? 24.875 -9.068 -13.251 1.00 91.69 94 ARG A CA 1
ATOM 786 C C . ARG A 1 94 ? 24.696 -10.248 -14.210 1.00 91.69 94 ARG A C 1
ATOM 788 O O . ARG A 1 94 ? 25.657 -10.664 -14.848 1.00 91.69 94 ARG A O 1
ATOM 795 N N . ILE A 1 95 ? 23.493 -10.811 -14.253 1.00 90.12 95 ILE A N 1
ATOM 796 C CA . ILE A 1 95 ? 23.118 -11.963 -15.067 1.00 90.12 95 ILE A CA 1
ATOM 797 C C . ILE A 1 95 ? 21.907 -11.598 -15.921 1.00 90.12 95 ILE A C 1
ATOM 799 O O . ILE A 1 95 ? 21.053 -10.825 -15.489 1.00 90.12 95 ILE A O 1
ATOM 803 N N . SER A 1 96 ? 21.828 -12.166 -17.121 1.00 86.75 96 SER A N 1
ATOM 804 C CA . SER A 1 96 ? 20.673 -11.995 -18.003 1.00 86.75 96 SER A CA 1
ATOM 805 C C . SER A 1 96 ? 19.451 -12.754 -17.477 1.00 86.75 96 SER A C 1
ATOM 807 O O . SER A 1 96 ? 19.579 -13.830 -16.890 1.00 86.75 96 SER A O 1
ATOM 809 N N . GLY A 1 97 ? 18.258 -12.204 -17.712 1.00 84.69 97 GLY A N 1
ATOM 810 C CA . GLY A 1 97 ? 16.995 -12.854 -17.365 1.00 84.69 97 GLY A CA 1
ATOM 811 C C . GLY A 1 97 ? 16.741 -14.126 -18.181 1.00 84.69 97 GLY A C 1
ATOM 812 O O . GLY A 1 97 ? 17.080 -14.199 -19.360 1.00 84.69 97 GLY A O 1
ATOM 813 N N . VAL A 1 98 ? 16.119 -15.128 -17.552 1.00 85.56 98 VAL A N 1
ATOM 814 C CA . VAL A 1 98 ? 15.837 -16.443 -18.168 1.00 85.56 98 VAL A CA 1
ATOM 815 C C . VAL A 1 98 ? 14.421 -16.572 -18.740 1.00 85.56 98 VAL A C 1
ATOM 817 O O . VAL A 1 98 ? 14.146 -17.498 -19.493 1.00 85.56 98 VAL A O 1
ATOM 820 N N . LEU A 1 99 ? 13.513 -15.659 -18.381 1.00 78.56 99 LEU A N 1
ATOM 821 C CA . LEU A 1 99 ? 12.080 -15.733 -18.703 1.00 78.56 99 LEU A CA 1
ATOM 822 C C . LEU A 1 99 ? 11.688 -14.966 -19.983 1.00 78.56 99 LEU A C 1
ATOM 824 O O . LEU A 1 99 ? 10.503 -14.812 -20.264 1.00 78.56 99 LEU A O 1
ATOM 828 N N . GLY A 1 100 ? 12.672 -14.516 -20.766 1.00 74.69 100 GLY A N 1
ATOM 829 C CA . GLY A 1 100 ? 12.465 -13.763 -22.006 1.00 74.69 100 GLY A CA 1
ATOM 830 C C . GLY A 1 100 ? 12.551 -12.238 -21.834 1.00 74.69 100 GLY A C 1
ATOM 831 O O . GLY A 1 100 ? 12.646 -11.745 -20.710 1.00 74.69 100 GLY A O 1
ATOM 832 N N . PRO A 1 101 ? 12.556 -11.487 -22.951 1.00 76.62 101 PRO A N 1
ATOM 833 C CA . PRO A 1 101 ? 12.787 -10.038 -22.960 1.00 76.62 101 PRO A CA 1
ATOM 834 C C . PRO A 1 101 ? 11.626 -9.213 -22.383 1.00 76.62 101 PRO A C 1
ATOM 836 O O . PRO A 1 101 ? 11.824 -8.050 -22.050 1.00 76.62 101 PRO A O 1
ATOM 839 N N . ASP A 1 102 ? 10.435 -9.801 -22.241 1.00 86.19 102 ASP A N 1
ATOM 840 C CA . ASP A 1 102 ? 9.222 -9.093 -21.804 1.00 86.19 102 ASP A CA 1
ATOM 841 C C . ASP A 1 102 ? 9.147 -8.880 -20.283 1.00 86.19 102 ASP A C 1
ATOM 843 O O . ASP A 1 102 ? 8.272 -8.163 -19.791 1.00 86.19 102 ASP A O 1
ATOM 847 N N . ILE A 1 103 ? 10.041 -9.518 -19.518 1.00 92.62 103 ILE A N 1
ATOM 848 C CA . ILE A 1 103 ? 10.128 -9.329 -18.071 1.00 92.62 103 ILE A CA 1
ATOM 849 C C . ILE A 1 103 ? 11.277 -8.365 -17.777 1.00 92.62 103 ILE A C 1
ATOM 851 O O . ILE A 1 103 ? 12.437 -8.716 -18.009 1.00 92.62 103 ILE A O 1
ATOM 855 N N . PRO A 1 104 ? 10.985 -7.167 -17.243 1.00 94.38 104 PRO A N 1
ATOM 856 C CA . PRO A 1 104 ? 12.023 -6.194 -16.965 1.00 94.38 104 PRO A CA 1
ATOM 857 C C . PRO A 1 104 ? 12.928 -6.670 -15.827 1.00 94.38 104 PRO A C 1
ATOM 859 O O . PRO A 1 104 ? 12.508 -7.392 -14.919 1.00 94.38 104 PRO A O 1
ATOM 862 N N . ASP A 1 105 ? 14.178 -6.225 -15.851 1.00 94.12 105 ASP A N 1
ATOM 863 C CA . ASP A 1 105 ? 15.177 -6.602 -14.857 1.00 94.12 105 ASP A CA 1
ATOM 864 C C . ASP A 1 105 ? 14.773 -6.128 -13.442 1.00 94.12 105 ASP A C 1
ATOM 866 O O . ASP A 1 105 ? 14.571 -4.927 -13.235 1.00 94.12 105 ASP A O 1
ATOM 870 N N . PRO A 1 106 ? 14.673 -7.028 -12.442 1.00 93.12 106 PRO A N 1
ATOM 871 C CA . PRO A 1 106 ? 14.289 -6.655 -11.081 1.00 93.12 106 PRO A CA 1
ATOM 872 C C . PRO A 1 106 ? 15.267 -5.702 -10.405 1.00 93.12 106 PRO A C 1
ATOM 874 O O . PRO A 1 106 ? 14.855 -4.949 -9.525 1.00 93.12 106 PRO A O 1
ATOM 877 N N . ASN A 1 107 ? 16.534 -5.683 -10.814 1.00 94.25 107 ASN A N 1
ATOM 878 C CA . ASN A 1 107 ? 17.560 -4.825 -10.229 1.00 94.25 107 ASN A CA 1
ATOM 879 C C . ASN A 1 107 ? 17.749 -3.503 -10.985 1.00 94.25 107 ASN A C 1
ATOM 881 O O . ASN A 1 107 ? 18.661 -2.745 -10.658 1.00 94.25 107 ASN A O 1
ATOM 885 N N . ASN A 1 108 ? 16.908 -3.201 -11.980 1.00 95.38 108 ASN A N 1
ATOM 886 C CA . ASN A 1 108 ? 16.957 -1.915 -12.663 1.00 95.38 108 ASN A CA 1
ATOM 887 C C . ASN A 1 108 ? 16.198 -0.839 -11.868 1.00 95.38 108 ASN A C 1
ATOM 889 O O . ASN A 1 108 ? 14.970 -0.792 -11.862 1.00 95.38 108 ASN A O 1
ATOM 893 N N . GLU A 1 109 ? 16.943 0.035 -11.188 1.00 95.94 109 GLU A N 1
ATOM 894 C CA . GLU A 1 109 ? 16.424 1.181 -10.424 1.00 95.94 109 GLU A CA 1
ATOM 895 C C . GLU A 1 109 ? 16.223 2.450 -11.275 1.00 95.94 109 GLU A C 1
ATOM 897 O O . GLU A 1 109 ? 15.759 3.482 -10.781 1.00 95.94 109 GLU A O 1
ATOM 902 N N . PHE A 1 110 ? 16.600 2.413 -12.552 1.00 96.31 110 PHE A N 1
ATOM 903 C CA . PHE A 1 110 ? 16.551 3.559 -13.467 1.00 96.31 110 PHE A CA 1
ATOM 904 C C . PHE A 1 110 ? 15.464 3.416 -14.532 1.00 96.31 110 PHE A C 1
ATOM 906 O O . PHE A 1 110 ? 15.233 4.349 -15.296 1.00 96.31 110 PHE A O 1
ATOM 913 N N . ASP A 1 111 ? 14.772 2.282 -14.551 1.00 96.12 111 ASP A N 1
ATOM 914 C CA . ASP A 1 111 ? 13.618 2.035 -15.398 1.00 96.12 111 ASP A CA 1
ATOM 915 C C . ASP A 1 111 ? 12.342 2.040 -14.551 1.00 96.12 111 ASP A C 1
ATOM 917 O O . ASP A 1 111 ? 12.143 1.235 -13.636 1.00 96.12 111 ASP A O 1
ATOM 921 N N . ARG A 1 112 ? 11.470 2.995 -14.866 1.00 97.25 112 ARG A N 1
ATOM 922 C CA . ARG A 1 112 ? 10.186 3.187 -14.197 1.00 97.25 112 ARG A CA 1
ATOM 923 C C . ARG A 1 112 ? 9.253 1.997 -14.399 1.00 97.25 112 ARG A C 1
ATOM 925 O O . ARG A 1 112 ? 8.560 1.614 -13.453 1.00 97.25 112 ARG A O 1
ATOM 932 N N . ASP A 1 113 ? 9.247 1.409 -15.590 1.00 96.44 113 ASP A N 1
ATOM 933 C CA . ASP A 1 113 ? 8.389 0.273 -15.909 1.00 96.44 113 ASP A CA 1
ATOM 934 C C . ASP A 1 113 ? 8.884 -0.981 -15.195 1.00 96.44 113 ASP A C 1
ATOM 936 O O . ASP A 1 113 ? 8.071 -1.723 -14.639 1.00 96.44 113 ASP A O 1
ATOM 940 N N . ALA A 1 114 ? 10.206 -1.158 -15.087 1.00 96.25 114 ALA A N 1
ATOM 941 C CA . ALA A 1 114 ? 10.803 -2.202 -14.257 1.00 96.25 114 ALA A CA 1
ATOM 942 C C . ALA A 1 114 ? 10.377 -2.075 -12.789 1.00 96.25 114 ALA A C 1
ATOM 944 O O . ALA A 1 114 ? 9.827 -3.017 -12.211 1.00 96.25 114 ALA A O 1
ATOM 945 N N . ILE A 1 115 ? 10.550 -0.890 -12.197 1.00 97.75 115 ILE A N 1
ATOM 946 C CA . ILE A 1 115 ? 10.138 -0.609 -10.814 1.00 97.75 115 ILE A CA 1
ATOM 947 C C . ILE A 1 115 ? 8.660 -0.942 -10.614 1.00 97.75 115 ILE A C 1
ATOM 949 O O . ILE A 1 115 ? 8.304 -1.690 -9.701 1.00 97.75 115 ILE A O 1
ATOM 953 N N . ARG A 1 116 ? 7.790 -0.412 -11.478 1.00 98.12 116 ARG A N 1
ATOM 954 C CA . ARG A 1 116 ? 6.343 -0.617 -11.387 1.00 98.12 116 ARG A CA 1
ATOM 955 C C . ARG A 1 116 ? 5.960 -2.084 -11.545 1.00 98.12 116 ARG A C 1
ATOM 957 O O . ARG A 1 116 ? 5.091 -2.572 -10.818 1.00 98.12 116 ARG A O 1
ATOM 964 N N . TYR A 1 117 ? 6.595 -2.784 -12.485 1.00 97.25 117 TYR A N 1
ATOM 965 C CA . TYR A 1 117 ? 6.342 -4.195 -12.747 1.00 97.25 117 TYR A CA 1
ATOM 966 C C . TYR A 1 117 ? 6.585 -5.040 -11.501 1.00 97.25 117 TYR A C 1
ATOM 968 O O . TYR A 1 117 ? 5.754 -5.891 -11.193 1.00 97.25 117 TYR A O 1
ATOM 976 N N . TRP A 1 118 ? 7.679 -4.796 -10.780 1.00 96.81 118 TRP A N 1
ATOM 977 C CA . TRP A 1 118 ? 8.029 -5.578 -9.596 1.00 96.81 118 TRP A CA 1
ATOM 978 C C . TRP A 1 118 ? 7.297 -5.117 -8.337 1.00 96.81 118 TRP A C 1
ATOM 980 O O . TRP A 1 118 ? 6.843 -5.956 -7.559 1.00 96.81 118 TRP A O 1
ATOM 990 N N . LEU A 1 119 ? 7.088 -3.807 -8.158 1.00 97.56 119 LEU A N 1
ATOM 991 C CA . LEU A 1 119 ? 6.368 -3.280 -6.995 1.00 97.56 119 LEU A CA 1
ATOM 992 C C . LEU A 1 119 ? 4.947 -3.826 -6.881 1.00 97.56 119 LEU A C 1
ATOM 994 O O . LEU A 1 119 ? 4.490 -4.033 -5.760 1.00 97.56 119 LEU A O 1
ATOM 998 N N . LYS A 1 120 ? 4.260 -4.121 -7.994 1.00 97.19 120 LYS A N 1
ATOM 999 C CA . LYS A 1 120 ? 2.882 -4.646 -7.966 1.00 97.19 120 LYS A CA 1
ATOM 1000 C C . LYS A 1 120 ? 2.741 -5.961 -7.186 1.00 97.19 120 LYS A C 1
ATOM 1002 O O . LYS A 1 120 ? 1.641 -6.283 -6.752 1.00 97.19 120 LYS A O 1
ATOM 1007 N N . PHE A 1 121 ? 3.832 -6.708 -7.010 1.00 96.94 121 PHE A N 1
ATOM 1008 C CA . PHE A 1 121 ? 3.855 -7.972 -6.271 1.00 96.94 121 PHE A CA 1
ATOM 1009 C C . PHE A 1 121 ? 4.087 -7.804 -4.760 1.00 96.94 121 PHE A C 1
ATOM 1011 O O . PHE A 1 121 ? 4.093 -8.798 -4.043 1.00 96.94 121 PHE A O 1
ATOM 1018 N N . SER A 1 122 ? 4.257 -6.573 -4.267 1.00 96.75 122 SER A N 1
ATOM 1019 C CA . SER A 1 122 ? 4.406 -6.282 -2.832 1.00 96.75 122 SER A CA 1
ATOM 1020 C C . SER A 1 122 ? 3.154 -6.681 -2.045 1.00 96.75 122 SER A C 1
ATOM 1022 O O . SER A 1 122 ? 2.039 -6.517 -2.546 1.00 96.75 122 SER A O 1
ATOM 1024 N N . ASP A 1 123 ? 3.312 -7.125 -0.794 1.00 94.62 123 ASP A N 1
ATOM 1025 C CA . ASP A 1 123 ? 2.210 -7.675 0.021 1.00 94.62 123 ASP A CA 1
ATOM 1026 C C . ASP A 1 123 ? 1.018 -6.723 0.148 1.00 94.62 123 ASP A C 1
ATOM 1028 O O . ASP A 1 123 ? -0.144 -7.123 0.048 1.00 94.62 123 ASP A O 1
ATOM 1032 N N . PHE A 1 124 ? 1.305 -5.431 0.311 1.00 95.38 124 PHE A N 1
ATOM 1033 C CA . PHE A 1 124 ? 0.292 -4.390 0.452 1.00 95.38 124 PHE A CA 1
ATOM 1034 C C . PHE A 1 124 ? -0.504 -4.116 -0.827 1.00 95.38 124 PHE A C 1
ATOM 1036 O O . PHE A 1 124 ? -1.438 -3.330 -0.751 1.00 95.38 124 PHE A O 1
ATOM 1043 N N . TYR A 1 125 ? -0.188 -4.758 -1.959 1.00 97.38 125 TYR A N 1
ATOM 1044 C CA . TYR A 1 125 ? -1.018 -4.773 -3.172 1.00 97.38 125 TYR A CA 1
ATOM 1045 C C . TYR A 1 125 ? -1.755 -6.097 -3.403 1.00 97.38 125 TYR A C 1
ATOM 1047 O O . TYR A 1 125 ? -2.597 -6.178 -4.297 1.00 97.38 125 TYR A O 1
ATOM 1055 N N . GLN A 1 126 ? -1.467 -7.128 -2.607 1.00 95.00 126 GLN A N 1
ATOM 1056 C CA . GLN A 1 126 ? -2.040 -8.466 -2.777 1.00 95.00 126 GLN A CA 1
ATOM 1057 C C . GLN A 1 126 ? -3.269 -8.707 -1.893 1.00 95.00 126 GLN A C 1
ATOM 1059 O O . GLN A 1 126 ? -4.034 -9.640 -2.141 1.00 95.00 126 GLN A O 1
ATOM 1064 N N . TRP A 1 127 ? -3.471 -7.909 -0.839 1.00 93.44 127 TRP A N 1
ATOM 1065 C CA . TRP A 1 127 ? -4.532 -8.159 0.141 1.00 93.44 127 TRP A CA 1
ATOM 1066 C C . TRP A 1 127 ? -5.747 -7.245 -0.037 1.00 93.44 127 TRP A C 1
ATOM 1068 O O . TRP A 1 127 ? -5.608 -6.058 -0.342 1.00 93.44 127 TRP A O 1
ATOM 1078 N N . PRO A 1 128 ? -6.966 -7.768 0.188 1.00 97.00 128 PRO A N 1
ATOM 1079 C CA . PRO A 1 128 ? -8.176 -6.974 0.058 1.00 97.00 128 PRO A CA 1
ATOM 1080 C C . PRO A 1 128 ? -8.299 -5.957 1.194 1.00 97.00 128 PRO A C 1
ATOM 1082 O O . PRO A 1 128 ? -7.730 -6.127 2.271 1.00 97.00 128 PRO A O 1
ATOM 1085 N N . HIS A 1 129 ? -9.120 -4.930 0.971 1.00 98.06 129 HIS A N 1
ATOM 1086 C CA . HIS A 1 129 ? -9.474 -3.894 1.954 1.00 98.06 129 HIS A CA 1
ATOM 1087 C C . HIS A 1 129 ? -8.339 -2.944 2.373 1.00 98.06 129 HIS A C 1
ATOM 1089 O O . HIS A 1 129 ? -8.550 -2.112 3.254 1.00 98.06 129 HIS A O 1
ATOM 1095 N N . ILE A 1 130 ? -7.176 -3.002 1.719 1.00 97.94 130 ILE A N 1
ATOM 1096 C CA . ILE A 1 130 ? -6.171 -1.936 1.796 1.00 97.94 130 ILE A CA 1
ATOM 1097 C C . ILE A 1 130 ? -6.704 -0.681 1.089 1.00 97.94 130 ILE A C 1
ATOM 1099 O O . ILE A 1 130 ? -7.314 -0.764 0.019 1.00 97.94 130 ILE A O 1
ATOM 1103 N N . ILE A 1 131 ? -6.487 0.488 1.692 1.00 98.69 131 ILE A N 1
ATOM 1104 C CA . ILE A 1 131 ? -6.934 1.777 1.164 1.00 98.69 131 ILE A CA 1
ATOM 1105 C C . ILE A 1 131 ? -5.762 2.446 0.447 1.00 98.69 131 ILE A C 1
ATOM 1107 O O . ILE A 1 131 ? -4.794 2.864 1.078 1.00 98.69 131 ILE A O 1
ATOM 1111 N N . TYR A 1 132 ? -5.858 2.598 -0.871 1.00 98.62 132 TYR A N 1
ATOM 1112 C CA . TYR A 1 132 ? -4.818 3.279 -1.645 1.00 98.62 132 TYR A CA 1
ATOM 1113 C C . TYR A 1 132 ? -5.086 4.774 -1.801 1.00 98.62 132 TYR A C 1
ATOM 1115 O O . TYR A 1 132 ? -6.246 5.188 -1.858 1.00 98.62 132 TYR A O 1
ATOM 1123 N N . PHE A 1 133 ? -4.035 5.581 -1.927 1.00 98.69 133 PHE A N 1
ATOM 1124 C CA . PHE A 1 133 ? -4.124 7.002 -2.277 1.00 98.69 133 PHE A CA 1
ATOM 1125 C C . PHE A 1 133 ? -3.098 7.376 -3.357 1.00 98.69 133 PHE A C 1
ATOM 1127 O O . PHE A 1 133 ? -1.982 6.867 -3.358 1.00 98.69 133 PHE A O 1
ATOM 1134 N N . ASN A 1 134 ? -3.463 8.285 -4.262 1.00 98.38 134 ASN A N 1
ATOM 1135 C CA . ASN A 1 134 ? -2.617 8.764 -5.364 1.00 98.38 134 ASN A CA 1
ATOM 1136 C C . ASN A 1 134 ? -1.977 10.130 -5.078 1.00 98.38 134 ASN A C 1
ATOM 1138 O O . ASN A 1 134 ? -1.167 10.616 -5.860 1.00 98.38 134 ASN A O 1
ATOM 1142 N N . SER A 1 135 ? -2.321 10.769 -3.958 1.00 97.81 135 SER A N 1
ATOM 1143 C CA . SER A 1 135 ? -1.697 12.014 -3.499 1.00 97.81 135 SER A CA 1
A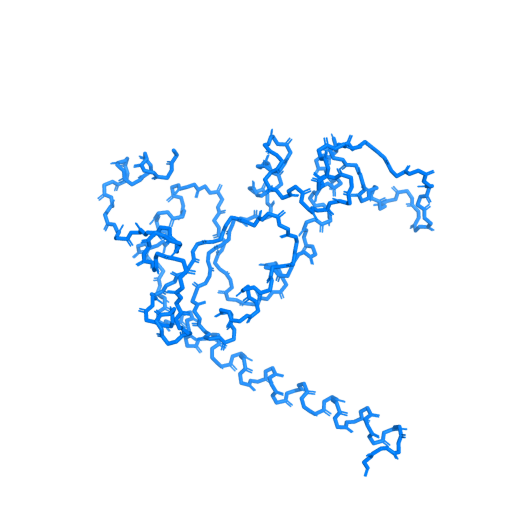TOM 1144 C C . SER A 1 135 ? -1.897 12.216 -1.998 1.00 97.81 135 SER A C 1
ATOM 1146 O O . SER A 1 135 ? -2.743 11.568 -1.377 1.00 97.81 135 SER A O 1
ATOM 1148 N N . THR A 1 136 ? -1.158 13.155 -1.403 1.00 97.19 136 THR A N 1
ATOM 1149 C CA . THR A 1 136 ? -1.371 13.537 0.001 1.00 97.19 136 THR A CA 1
ATOM 1150 C C . THR A 1 136 ? -2.728 14.209 0.232 1.00 97.19 136 THR A C 1
ATOM 1152 O O . THR A 1 136 ? -3.287 14.052 1.312 1.00 97.19 136 THR A O 1
ATOM 1155 N N . ASP A 1 137 ? -3.294 14.897 -0.766 1.00 97.81 137 ASP A N 1
ATOM 1156 C CA . ASP A 1 137 ? -4.654 15.450 -0.677 1.00 97.81 137 ASP A CA 1
ATOM 1157 C C . ASP A 1 137 ? -5.707 14.345 -0.667 1.00 97.81 137 ASP A C 1
ATOM 1159 O O . ASP A 1 137 ? -6.598 14.347 0.183 1.00 97.81 137 ASP A O 1
ATOM 1163 N N . GLU A 1 138 ? -5.577 13.362 -1.562 1.00 98.38 138 GLU A N 1
ATOM 1164 C CA . GLU A 1 138 ? -6.473 12.206 -1.575 1.00 98.38 138 GLU A CA 1
ATOM 1165 C C . GLU A 1 138 ? -6.374 11.425 -0.261 1.00 98.38 138 GLU A C 1
ATOM 1167 O O . GLU A 1 138 ? -7.402 11.040 0.291 1.00 98.38 138 GLU A O 1
ATOM 1172 N N . LEU A 1 139 ? -5.167 11.246 0.287 1.00 98.31 139 LEU A N 1
ATOM 1173 C CA . LEU A 1 139 ? -4.980 10.636 1.604 1.00 98.31 139 LEU A CA 1
ATOM 1174 C C . LEU A 1 139 ? -5.768 11.388 2.686 1.00 98.31 139 LEU A C 1
ATOM 1176 O O . LEU A 1 139 ? -6.538 10.766 3.413 1.00 98.31 139 LEU A O 1
ATOM 1180 N N . VAL A 1 140 ? -5.625 12.714 2.777 1.00 98.06 140 VAL A N 1
ATOM 1181 C CA . VAL A 1 140 ? -6.348 13.537 3.764 1.00 98.06 140 VAL A CA 1
ATOM 1182 C C . VAL A 1 140 ? -7.864 13.428 3.588 1.00 98.06 140 VAL A C 1
ATOM 1184 O O . VAL A 1 140 ? -8.587 13.277 4.576 1.00 98.06 140 VAL A O 1
ATOM 1187 N N . ILE A 1 141 ? -8.351 13.444 2.344 1.00 98.19 141 ILE A N 1
ATOM 1188 C CA . ILE A 1 141 ? -9.770 13.231 2.043 1.00 98.19 141 ILE A CA 1
ATOM 1189 C C . ILE A 1 141 ? -10.208 11.852 2.542 1.00 98.19 141 ILE A C 1
ATOM 1191 O O . ILE A 1 141 ? -11.181 11.767 3.288 1.00 98.19 141 ILE A O 1
ATOM 1195 N N . LYS A 1 142 ? -9.479 10.778 2.211 1.00 98.38 142 LYS A N 1
ATOM 1196 C CA . LYS A 1 142 ? -9.848 9.412 2.615 1.00 98.38 142 LYS A CA 1
ATOM 1197 C C . LYS A 1 142 ? -9.777 9.194 4.118 1.00 98.38 142 LYS A C 1
ATOM 1199 O O . LYS A 1 142 ? -10.641 8.497 4.643 1.00 98.38 142 LYS A O 1
ATOM 1204 N N . LEU A 1 143 ? -8.820 9.802 4.816 1.00 97.19 143 LEU A N 1
ATOM 1205 C CA . LEU A 1 143 ? -8.763 9.774 6.280 1.00 97.19 143 LEU A CA 1
ATOM 1206 C C . LEU A 1 143 ? -10.029 10.373 6.906 1.00 97.19 143 LEU A C 1
ATOM 1208 O O . LEU A 1 143 ? -10.455 9.932 7.970 1.00 97.19 143 LEU A O 1
ATOM 1212 N N . LYS A 1 144 ? -10.647 11.360 6.244 1.00 96.88 144 LYS A N 1
ATOM 1213 C CA . LYS A 1 144 ? -11.880 11.998 6.714 1.00 96.88 144 LYS A CA 1
ATOM 1214 C C . LYS A 1 144 ? -13.152 11.255 6.300 1.00 96.88 144 LYS A C 1
ATOM 1216 O O . LYS A 1 144 ? -14.112 11.250 7.067 1.00 96.88 144 LYS A O 1
ATOM 1221 N N . THR A 1 145 ? -13.194 10.705 5.088 1.00 97.62 145 THR A N 1
ATOM 1222 C CA . THR A 1 145 ? -14.438 10.223 4.462 1.00 97.62 145 THR A CA 1
ATOM 1223 C C . THR A 1 145 ? -14.601 8.708 4.476 1.00 97.62 145 THR A C 1
ATOM 1225 O O . THR A 1 145 ? -15.721 8.221 4.324 1.00 97.62 145 THR A O 1
ATOM 1228 N N . THR A 1 146 ? -13.523 7.943 4.661 1.00 98.38 146 THR A N 1
ATOM 1229 C CA . THR A 1 146 ? -13.609 6.479 4.661 1.00 98.38 146 THR A CA 1
ATOM 1230 C C . THR A 1 146 ? -14.305 5.989 5.926 1.00 98.38 146 THR A C 1
ATOM 1232 O O . THR A 1 146 ? -13.927 6.354 7.038 1.00 98.38 146 THR A O 1
ATOM 1235 N N . ASN A 1 147 ? -15.288 5.098 5.779 1.00 98.38 147 ASN A N 1
ATOM 1236 C CA . ASN A 1 147 ? -15.883 4.402 6.917 1.00 98.38 147 ASN A CA 1
ATOM 1237 C C . ASN A 1 147 ? -14.928 3.304 7.422 1.00 98.38 147 ASN A C 1
ATOM 1239 O O . ASN A 1 147 ? -15.004 2.145 7.011 1.00 98.38 147 ASN A O 1
ATOM 1243 N N . LEU A 1 148 ? -14.014 3.690 8.312 1.00 98.31 148 LEU A N 1
ATOM 1244 C CA . LEU A 1 148 ? -12.968 2.815 8.847 1.00 98.31 148 LEU A CA 1
ATOM 1245 C C . LEU A 1 148 ? -13.522 1.646 9.670 1.00 98.31 148 LEU A C 1
ATOM 1247 O O . LEU A 1 148 ? -12.977 0.546 9.609 1.00 98.31 148 LEU A O 1
ATOM 1251 N N . ALA A 1 149 ? -14.652 1.837 10.356 1.00 98.25 149 ALA A N 1
ATOM 1252 C CA . ALA A 1 149 ? -15.333 0.754 11.064 1.00 98.25 149 ALA A CA 1
ATOM 1253 C C . ALA A 1 149 ? -15.845 -0.321 10.091 1.00 98.25 149 ALA A C 1
ATOM 1255 O O . ALA A 1 149 ? -15.682 -1.517 10.339 1.00 98.25 149 ALA A O 1
ATOM 1256 N N . GLN A 1 150 ? -16.403 0.090 8.947 1.00 98.62 150 GLN A N 1
ATOM 1257 C CA . GLN A 1 150 ? -16.834 -0.850 7.912 1.00 98.62 150 GLN A CA 1
ATOM 1258 C C . GLN A 1 150 ? -15.646 -1.571 7.265 1.00 98.62 150 GLN A C 1
ATOM 1260 O O . GLN A 1 150 ? -15.720 -2.780 7.050 1.00 98.62 150 GLN A O 1
ATOM 1265 N N . VAL A 1 151 ? -14.549 -0.861 6.977 1.00 98.69 151 VAL A N 1
ATOM 1266 C CA . VAL A 1 151 ? -13.318 -1.476 6.445 1.00 98.69 151 VAL A CA 1
ATOM 1267 C C . VAL A 1 151 ? -12.792 -2.531 7.419 1.00 98.69 151 VAL A C 1
ATOM 1269 O O . VAL A 1 151 ? -12.580 -3.671 7.012 1.00 98.69 151 VAL A O 1
ATOM 1272 N N . SER A 1 152 ? -12.678 -2.196 8.707 1.00 98.69 152 SER A N 1
ATOM 1273 C CA . SER A 1 152 ? -12.257 -3.130 9.759 1.00 98.69 152 SER A CA 1
ATOM 1274 C C . SER A 1 152 ? -13.178 -4.356 9.857 1.00 98.69 152 SER A C 1
ATOM 1276 O O . SER A 1 152 ? -12.709 -5.494 9.924 1.00 98.69 152 SER A O 1
ATOM 1278 N N . SER A 1 153 ? -14.499 -4.153 9.782 1.00 98.62 153 SER A N 1
ATOM 1279 C CA . SER A 1 153 ? -15.481 -5.246 9.771 1.00 98.62 153 SER A CA 1
ATOM 1280 C C . SER A 1 153 ? -15.288 -6.185 8.572 1.00 98.62 153 SER A C 1
ATOM 1282 O O . SER A 1 153 ? -15.246 -7.407 8.733 1.00 98.62 153 SER A O 1
ATOM 1284 N N . ASN A 1 154 ? -15.074 -5.630 7.376 1.00 98.69 154 ASN A N 1
ATOM 1285 C CA . ASN A 1 154 ? -14.815 -6.414 6.168 1.00 98.69 154 ASN A CA 1
ATOM 1286 C C . ASN A 1 154 ? -13.498 -7.201 6.272 1.00 98.69 154 ASN A C 1
ATOM 1288 O O . ASN A 1 154 ? -13.467 -8.390 5.950 1.00 98.69 154 ASN A O 1
ATOM 1292 N N . MET A 1 155 ? -12.438 -6.578 6.800 1.00 98.50 155 MET A N 1
ATOM 1293 C CA . MET A 1 155 ? -11.168 -7.255 7.088 1.00 98.50 155 MET A CA 1
ATOM 1294 C C . MET A 1 155 ? -11.365 -8.426 8.051 1.00 98.50 155 MET A C 1
ATOM 1296 O O . MET A 1 155 ? -10.844 -9.510 7.799 1.00 98.50 155 MET A O 1
ATOM 1300 N N . LYS A 1 156 ? -12.166 -8.254 9.110 1.00 98.44 156 LYS A N 1
ATOM 1301 C CA . LYS A 1 156 ? -12.471 -9.317 10.079 1.00 98.44 156 LYS A CA 1
ATOM 1302 C C . LYS A 1 156 ? -13.159 -10.512 9.425 1.00 98.44 156 LYS A C 1
ATOM 1304 O O . LYS A 1 156 ? -12.768 -11.652 9.680 1.00 98.44 156 LYS A O 1
ATOM 1309 N N . ILE A 1 157 ? -14.150 -10.259 8.569 1.00 98.62 157 ILE A N 1
ATOM 1310 C CA . ILE A 1 157 ? -14.853 -11.307 7.813 1.00 98.62 157 ILE A CA 1
ATOM 1311 C C . ILE A 1 157 ? -13.871 -12.042 6.892 1.00 98.62 157 ILE A C 1
ATOM 1313 O O . ILE A 1 157 ? -13.798 -13.273 6.920 1.00 98.62 157 ILE A O 1
ATOM 1317 N N . TYR A 1 158 ? -13.073 -11.299 6.118 1.00 98.38 158 TYR A N 1
ATOM 1318 C CA . TYR A 1 158 ? -12.063 -11.878 5.234 1.00 98.38 158 TYR A CA 1
ATOM 1319 C C . TYR A 1 158 ? -11.036 -12.715 6.007 1.00 98.38 158 TYR A C 1
ATOM 1321 O O . TYR A 1 158 ? -10.783 -13.863 5.650 1.00 98.38 158 TYR A O 1
ATOM 1329 N N . ASN A 1 159 ? -10.489 -12.187 7.104 1.00 98.06 159 ASN A N 1
ATOM 1330 C CA . ASN A 1 159 ? -9.481 -12.853 7.927 1.00 98.06 159 ASN A CA 1
ATOM 1331 C C . ASN A 1 159 ? -10.000 -14.152 8.558 1.00 98.06 159 ASN A C 1
ATOM 1333 O O . ASN A 1 159 ? -9.269 -15.145 8.595 1.00 98.06 159 ASN A O 1
ATOM 1337 N N . ALA A 1 160 ? -11.257 -14.180 9.010 1.00 98.31 160 ALA A N 1
ATOM 1338 C CA . ALA A 1 160 ? -11.883 -15.392 9.536 1.00 98.31 160 ALA A CA 1
ATOM 1339 C C . ALA A 1 160 ? -12.002 -16.487 8.460 1.00 98.31 160 ALA A C 1
ATOM 1341 O O . ALA A 1 160 ? -11.627 -17.639 8.701 1.00 98.31 160 ALA A O 1
ATOM 1342 N N . ASN A 1 161 ? -12.453 -16.117 7.257 1.00 98.12 161 ASN A N 1
ATOM 1343 C CA . ASN A 1 161 ? -12.563 -17.037 6.123 1.00 98.12 161 ASN A CA 1
ATOM 1344 C C . ASN A 1 161 ? -11.189 -17.518 5.642 1.00 98.12 161 ASN A C 1
ATOM 1346 O O . ASN A 1 161 ? -10.988 -18.715 5.442 1.00 98.12 161 ASN A O 1
ATOM 1350 N N . PHE A 1 162 ? -10.225 -16.603 5.522 1.00 97.12 162 PHE A N 1
ATOM 1351 C CA . PHE A 1 162 ? -8.848 -16.921 5.158 1.00 97.12 162 PHE A CA 1
ATOM 1352 C C . PHE A 1 162 ? -8.244 -17.933 6.131 1.00 97.12 162 PHE A C 1
ATOM 1354 O O . PHE A 1 162 ? -7.680 -18.932 5.693 1.00 97.12 162 PHE A O 1
ATOM 1361 N N . LYS A 1 163 ? -8.408 -17.722 7.446 1.00 97.56 163 LYS A N 1
ATOM 1362 C CA . LYS A 1 163 ? -7.932 -18.664 8.466 1.00 97.56 163 LYS A CA 1
ATOM 1363 C C . LYS A 1 163 ? -8.547 -20.046 8.253 1.00 97.56 163 LYS A C 1
ATOM 1365 O O . LYS A 1 163 ? -7.811 -21.019 8.166 1.00 97.56 163 LYS A O 1
ATOM 1370 N N . LYS A 1 164 ? -9.873 -20.143 8.120 1.00 98.25 164 LYS A N 1
ATOM 1371 C CA . LYS A 1 164 ? -10.548 -21.431 7.891 1.00 98.25 164 LYS A CA 1
ATOM 1372 C C . LYS A 1 164 ? -9.991 -22.158 6.660 1.00 98.25 164 LYS A C 1
ATOM 1374 O O . LYS A 1 164 ? -9.658 -23.335 6.751 1.00 98.25 164 LYS A O 1
ATOM 1379 N N . ASN A 1 165 ? -9.845 -21.446 5.544 1.00 97.88 165 ASN A N 1
ATOM 1380 C CA . ASN A 1 165 ? -9.335 -22.012 4.295 1.00 97.88 165 ASN A CA 1
ATOM 1381 C C . ASN A 1 165 ? -7.873 -22.456 4.415 1.00 97.88 165 ASN A C 1
ATOM 1383 O O . ASN A 1 165 ? -7.522 -23.530 3.938 1.00 97.88 165 ASN A O 1
ATOM 1387 N N . LEU A 1 166 ? -7.032 -21.662 5.082 1.00 97.00 166 LEU A N 1
ATOM 1388 C CA . LEU A 1 166 ? -5.628 -21.994 5.311 1.00 97.00 166 LEU A CA 1
ATOM 1389 C C . LEU A 1 166 ? -5.487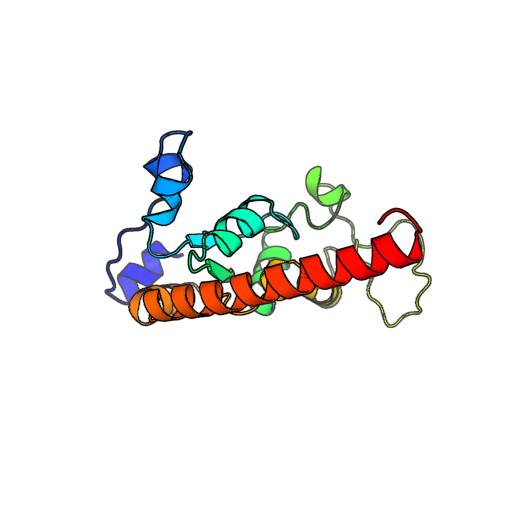 -23.287 6.124 1.00 97.00 166 LEU A C 1
ATOM 1391 O O . LEU A 1 166 ? -4.716 -24.166 5.750 1.00 97.00 166 LEU A O 1
ATOM 1395 N N . PHE A 1 167 ? -6.249 -23.423 7.211 1.00 97.56 167 PHE A N 1
ATOM 1396 C CA . PHE A 1 167 ? -6.242 -24.641 8.028 1.00 97.56 167 PHE A CA 1
ATOM 1397 C C . PHE A 1 167 ? -6.701 -25.866 7.232 1.00 97.56 167 PHE A C 1
ATOM 1399 O O . PHE A 1 167 ? -6.108 -26.935 7.361 1.00 97.56 167 PHE A O 1
ATOM 1406 N N . GLU A 1 168 ? -7.715 -25.709 6.382 1.00 98.06 168 GLU A N 1
ATOM 1407 C CA . GLU A 1 168 ? -8.187 -26.786 5.514 1.00 98.06 168 GLU A CA 1
ATOM 1408 C C . GLU A 1 168 ? -7.117 -27.230 4.508 1.00 98.06 168 GLU A C 1
ATOM 1410 O O . GLU A 1 168 ? -6.862 -28.424 4.362 1.00 98.06 168 GLU A O 1
ATOM 1415 N N . GLN A 1 169 ? -6.443 -26.277 3.860 1.00 97.62 169 GLN A N 1
ATOM 1416 C CA . GLN A 1 169 ? -5.355 -26.572 2.924 1.00 97.62 169 GLN A CA 1
ATOM 1417 C C . GLN A 1 169 ? -4.205 -27.307 3.616 1.00 97.62 169 GLN A C 1
ATOM 1419 O O . GLN A 1 169 ? -3.743 -28.333 3.117 1.00 97.62 169 GLN A O 1
ATOM 1424 N N . TRP A 1 170 ? -3.778 -26.835 4.791 1.00 97.88 170 TRP A N 1
ATOM 1425 C CA . TRP A 1 170 ? -2.730 -27.506 5.561 1.00 97.88 170 TRP A CA 1
ATOM 1426 C C . TRP A 1 170 ? -3.133 -28.909 5.993 1.00 97.88 170 TRP A C 1
ATOM 1428 O O . TRP A 1 170 ? -2.332 -29.831 5.867 1.00 97.88 170 TRP A O 1
ATOM 1438 N N . ARG A 1 171 ? -4.379 -29.103 6.433 1.00 97.31 171 ARG A N 1
ATOM 1439 C CA . ARG A 1 171 ? -4.900 -30.433 6.764 1.00 97.31 171 ARG A CA 1
ATOM 1440 C C . ARG A 1 171 ? -4.786 -31.387 5.574 1.00 97.31 171 ARG A C 1
ATOM 1442 O O . ARG A 1 171 ? -4.283 -32.492 5.739 1.00 97.31 171 ARG A O 1
ATOM 1449 N N . GLN A 1 172 ? -5.185 -30.948 4.381 1.00 97.12 172 GLN A N 1
ATOM 1450 C CA . GLN A 1 172 ? -5.089 -31.757 3.161 1.00 97.12 172 GLN A CA 1
ATOM 1451 C C . GLN A 1 172 ? -3.639 -32.084 2.787 1.00 97.12 172 GLN A C 1
ATOM 1453 O O . GLN A 1 172 ? -3.348 -33.210 2.387 1.00 97.12 172 GLN A O 1
ATOM 1458 N N . ILE A 1 173 ? -2.722 -31.120 2.920 1.00 97.31 173 ILE A N 1
ATOM 1459 C CA . ILE A 1 173 ? -1.290 -31.328 2.661 1.00 97.31 173 ILE A CA 1
ATOM 1460 C C . ILE A 1 173 ? -0.717 -32.369 3.628 1.00 97.31 173 ILE A C 1
ATOM 1462 O O . ILE A 1 173 ? -0.053 -33.307 3.193 1.00 97.31 173 ILE A O 1
ATOM 1466 N N . LEU A 1 174 ? -1.003 -32.235 4.923 1.00 97.12 174 LEU A N 1
ATOM 1467 C CA . LEU A 1 174 ? -0.486 -33.136 5.953 1.00 97.12 174 LEU A CA 1
ATOM 1468 C C . LEU A 1 174 ? -1.051 -34.556 5.823 1.00 97.12 174 LEU A C 1
ATOM 1470 O O . LEU A 1 174 ? -0.293 -35.512 5.963 1.00 97.12 174 LEU A O 1
ATOM 1474 N N . GLN A 1 175 ? -2.330 -34.700 5.465 1.00 96.50 175 GLN A N 1
ATOM 1475 C CA . GLN A 1 175 ? -2.932 -36.003 5.154 1.00 96.50 175 GLN A CA 1
ATOM 1476 C C . GLN A 1 175 ? -2.251 -36.671 3.954 1.00 96.50 175 GLN A C 1
ATOM 1478 O O . GLN A 1 175 ? -1.905 -37.846 4.007 1.00 96.50 175 GLN A O 1
ATOM 1483 N N . ARG A 1 176 ? -1.988 -35.922 2.872 1.00 95.56 176 ARG A N 1
ATOM 1484 C CA . ARG A 1 176 ? -1.253 -36.447 1.703 1.00 95.56 176 ARG A CA 1
ATOM 1485 C C . ARG A 1 176 ? 0.185 -36.841 2.038 1.00 95.56 176 ARG A C 1
ATOM 1487 O O . ARG A 1 176 ? 0.735 -37.724 1.389 1.00 95.56 176 ARG A O 1
ATOM 1494 N N . ALA A 1 177 ? 0.784 -36.183 3.026 1.00 95.94 177 ALA A N 1
ATOM 1495 C CA . ALA A 1 177 ? 2.119 -36.487 3.522 1.00 95.94 177 ALA A CA 1
ATOM 1496 C C . ALA A 1 177 ? 2.145 -37.612 4.580 1.00 95.94 177 ALA A C 1
ATOM 1498 O O . ALA A 1 177 ? 3.224 -37.924 5.077 1.00 95.94 177 ALA A O 1
ATOM 1499 N N . ASN A 1 178 ? 0.998 -38.220 4.924 1.00 93.00 178 ASN A N 1
ATOM 1500 C CA . ASN A 1 178 ? 0.845 -39.204 6.008 1.00 93.00 178 ASN A CA 1
ATOM 1501 C C . ASN A 1 178 ? 1.321 -38.693 7.386 1.00 93.00 178 ASN A C 1
ATOM 1503 O O . ASN A 1 178 ? 1.853 -39.457 8.190 1.00 93.00 178 ASN A O 1
ATOM 1507 N N . LEU A 1 179 ? 1.162 -37.391 7.649 1.00 84.75 179 LEU A N 1
ATOM 1508 C CA . LEU A 1 179 ? 1.513 -36.745 8.924 1.00 84.75 179 LEU A CA 1
ATOM 1509 C C . LEU A 1 179 ? 0.293 -36.499 9.835 1.00 84.75 179 LEU A C 1
ATOM 1511 O O . LEU A 1 179 ? 0.460 -36.047 10.968 1.00 84.75 179 LEU A O 1
ATOM 1515 N N . LEU A 1 180 ? -0.913 -36.775 9.332 1.00 74.88 180 LEU A N 1
ATOM 1516 C CA . LEU A 1 180 ? -2.212 -36.776 10.015 1.00 74.88 180 LEU A CA 1
ATOM 1517 C C . LEU A 1 180 ? -3.063 -37.904 9.432 1.00 74.88 180 LEU A C 1
ATOM 1519 O O . LEU A 1 180 ? -3.789 -38.546 10.218 1.00 74.88 180 LEU A O 1
#

Radius of gyration: 19.34 Å; chains: 1; bounding box: 42×63×46 Å